Protein AF-A0A059LLV4-F1 (afdb_monomer_lite)

Structure (mmCIF, N/CA/C/O backbone):
data_AF-A0A059LLV4-F1
#
_entry.id   AF-A0A059LLV4-F1
#
loop_
_atom_site.group_PDB
_atom_site.id
_atom_site.type_symbol
_atom_site.label_atom_id
_atom_site.label_alt_id
_atom_site.label_comp_id
_atom_site.label_asym_id
_atom_site.label_entity_id
_atom_site.label_seq_id
_atom_site.pdbx_PDB_ins_code
_atom_site.Cartn_x
_atom_site.Cartn_y
_atom_site.Cartn_z
_atom_site.occupancy
_atom_site.B_iso_or_equiv
_atom_site.auth_seq_id
_atom_site.auth_comp_id
_atom_site.auth_asym_id
_atom_site.auth_atom_id
_atom_site.pdbx_PDB_model_num
ATOM 1 N N . MET A 1 1 ? -10.895 -13.710 -4.355 1.00 53.22 1 MET A N 1
ATOM 2 C CA . MET A 1 1 ? -10.168 -12.551 -3.798 1.00 53.22 1 MET A CA 1
ATOM 3 C C . MET A 1 1 ? -9.177 -13.084 -2.780 1.00 53.22 1 MET A C 1
ATOM 5 O O . MET A 1 1 ? -9.467 -14.110 -2.177 1.00 53.22 1 MET A O 1
ATOM 9 N N . LEU A 1 2 ? -7.980 -12.500 -2.696 1.00 73.00 2 LEU A N 1
ATOM 10 C CA . LEU A 1 2 ? -6.937 -12.981 -1.786 1.00 73.00 2 LEU A CA 1
ATOM 11 C C . LEU A 1 2 ? -7.364 -12.714 -0.332 1.00 73.00 2 LEU A C 1
ATOM 13 O O . LEU A 1 2 ? -7.698 -11.568 -0.029 1.00 73.00 2 LEU A O 1
ATOM 17 N N . PRO A 1 3 ? -7.294 -13.713 0.567 1.00 73.19 3 PRO A N 1
ATOM 18 C CA . PRO A 1 3 ? -7.761 -13.578 1.952 1.00 73.19 3 PRO A CA 1
ATOM 19 C C . PRO A 1 3 ? -7.017 -12.485 2.737 1.00 73.19 3 PRO A C 1
ATOM 21 O O . PRO A 1 3 ? -7.530 -11.938 3.708 1.00 73.19 3 PRO A O 1
ATOM 24 N N . GLU A 1 4 ? -5.812 -12.120 2.300 1.00 76.94 4 GLU A N 1
ATOM 25 C CA . GLU A 1 4 ? -5.008 -11.061 2.913 1.00 76.94 4 GLU A CA 1
ATOM 26 C C . GLU A 1 4 ? -5.597 -9.655 2.707 1.00 76.94 4 GLU A C 1
ATOM 28 O O . GLU A 1 4 ? -5.510 -8.815 3.602 1.00 76.94 4 GLU A O 1
ATOM 33 N N . LEU A 1 5 ? -6.207 -9.387 1.546 1.00 78.75 5 LEU A N 1
ATOM 34 C CA . LEU A 1 5 ? -6.845 -8.095 1.260 1.00 78.75 5 LEU A CA 1
ATOM 35 C C . LEU A 1 5 ? -8.152 -7.949 2.045 1.00 78.75 5 LEU A C 1
ATOM 37 O O . LEU A 1 5 ? -8.442 -6.860 2.541 1.00 78.75 5 LEU A O 1
ATOM 41 N N . ASP A 1 6 ? -8.885 -9.051 2.208 1.00 77.00 6 ASP A N 1
ATOM 42 C CA . ASP A 1 6 ? -10.127 -9.089 2.982 1.00 77.00 6 ASP A CA 1
ATOM 43 C C . ASP A 1 6 ? -9.842 -8.781 4.465 1.00 77.00 6 ASP A C 1
ATOM 45 O O . ASP A 1 6 ? -10.513 -7.946 5.069 1.00 77.00 6 ASP A O 1
ATOM 49 N N . ALA A 1 7 ? -8.752 -9.318 5.026 1.00 81.44 7 ALA A N 1
ATOM 50 C CA . ALA A 1 7 ? -8.319 -8.997 6.389 1.00 81.44 7 ALA A CA 1
ATOM 51 C C . ALA A 1 7 ? -7.950 -7.508 6.581 1.00 81.44 7 ALA A C 1
ATOM 53 O O . ALA A 1 7 ? -8.179 -6.936 7.649 1.00 81.44 7 ALA A O 1
ATOM 54 N N . LEU A 1 8 ? -7.385 -6.852 5.560 1.00 80.94 8 LEU A N 1
ATOM 55 C CA . LEU A 1 8 ? -7.075 -5.414 5.607 1.00 80.94 8 LEU A CA 1
ATOM 56 C C . LEU A 1 8 ? -8.337 -4.543 5.575 1.00 80.94 8 LEU A C 1
ATOM 58 O O . LEU A 1 8 ? -8.349 -3.453 6.159 1.00 80.94 8 LEU A O 1
ATOM 62 N N . GLU A 1 9 ? -9.380 -5.024 4.902 1.00 82.81 9 GLU A N 1
ATOM 63 C CA . GLU A 1 9 ? -10.699 -4.403 4.893 1.00 82.81 9 GL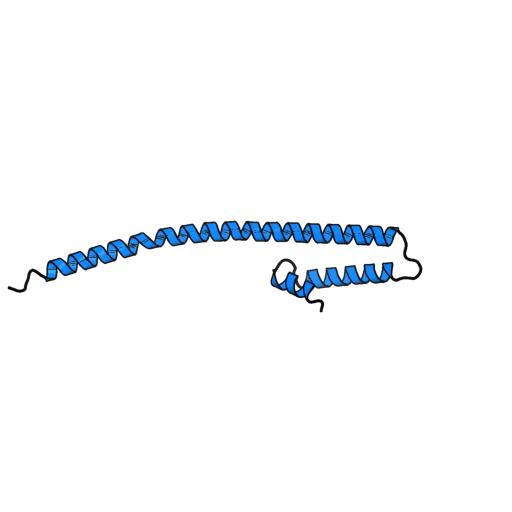U A CA 1
ATOM 64 C C . GLU A 1 9 ? -11.393 -4.560 6.253 1.00 82.81 9 GLU A C 1
ATOM 66 O O . GLU A 1 9 ? -11.868 -3.573 6.816 1.00 82.81 9 GLU A O 1
ATOM 71 N N . GLU A 1 10 ? -11.379 -5.768 6.825 1.00 80.19 10 GLU A N 1
ATOM 72 C CA . GLU A 1 10 ? -11.953 -6.060 8.146 1.00 80.19 10 GLU A CA 1
ATOM 73 C C . GLU A 1 10 ? -11.296 -5.240 9.263 1.00 80.19 10 GLU A C 1
ATOM 75 O O . GLU A 1 10 ? -11.964 -4.773 10.187 1.00 80.19 10 GLU A O 1
ATOM 80 N N . GLN A 1 11 ? -9.987 -4.999 9.159 1.00 80.75 11 GLN A N 1
ATOM 81 C CA . GLN A 1 11 ? -9.256 -4.130 10.083 1.00 80.75 11 GLN A CA 1
ATOM 82 C C . GLN A 1 11 ? -9.574 -2.636 9.899 1.00 80.75 11 GLN A C 1
ATOM 84 O O . GLN A 1 11 ? -9.141 -1.815 10.710 1.00 80.75 11 GLN A O 1
ATOM 89 N N . GLY A 1 12 ? -10.305 -2.256 8.845 1.00 80.00 12 GLY A N 1
ATOM 90 C CA . GLY A 1 12 ? -10.665 -0.869 8.546 1.00 80.00 12 GLY A CA 1
ATOM 91 C C . GLY A 1 12 ? -9.467 0.016 8.190 1.00 80.00 12 GLY A C 1
ATOM 92 O O . GLY A 1 12 ? -9.543 1.238 8.313 1.00 80.00 12 GLY A O 1
ATOM 93 N N . LEU A 1 13 ? -8.342 -0.580 7.779 1.00 84.81 13 LEU A N 1
ATOM 94 C CA . LEU A 1 13 ? -7.127 0.158 7.413 1.00 84.81 13 LEU A CA 1
ATOM 95 C C . LEU A 1 13 ? -7.222 0.766 6.008 1.00 84.81 13 LEU A C 1
ATOM 97 O O . LEU A 1 13 ? -6.583 1.787 5.734 1.00 84.81 13 LEU A O 1
ATOM 101 N N . PHE A 1 14 ? -8.015 0.151 5.131 1.00 86.62 14 PHE A N 1
ATOM 102 C CA . PHE A 1 14 ? -8.232 0.584 3.754 1.00 86.62 14 PHE A CA 1
ATOM 103 C C . PHE A 1 14 ? -9.707 0.476 3.369 1.00 86.62 14 PHE A C 1
ATOM 105 O O . PHE A 1 14 ? -10.423 -0.408 3.833 1.00 86.62 14 PHE A O 1
ATOM 112 N N . SER A 1 15 ? -10.155 1.372 2.490 1.00 89.25 15 SER A N 1
ATOM 113 C CA . SER A 1 15 ? -11.488 1.285 1.882 1.00 89.25 15 SER A CA 1
ATOM 114 C C . SER A 1 15 ? -11.502 0.317 0.692 1.00 89.25 15 SER A C 1
ATOM 116 O O . SER A 1 15 ? -10.503 0.168 -0.013 1.00 89.25 15 SER A O 1
ATOM 118 N N . LYS A 1 16 ? -12.670 -0.264 0.377 1.00 87.75 16 LYS A N 1
ATOM 119 C CA . LYS A 1 16 ? -12.892 -1.112 -0.814 1.00 87.75 16 LYS A CA 1
ATOM 120 C C . LYS A 1 16 ? -12.475 -0.450 -2.127 1.00 87.75 16 LYS A C 1
ATOM 122 O O . LYS A 1 16 ? -12.118 -1.135 -3.084 1.00 87.75 16 LYS A O 1
ATOM 127 N N . THR A 1 17 ? -12.605 0.870 -2.234 1.00 89.12 17 THR A N 1
ATOM 128 C CA . THR A 1 17 ? -12.209 1.616 -3.439 1.00 89.12 17 THR A CA 1
ATOM 129 C C . THR A 1 17 ? -10.692 1.751 -3.532 1.00 89.12 17 THR A C 1
ATOM 131 O O . THR A 1 17 ? -10.123 1.538 -4.601 1.00 89.12 17 THR A O 1
ATOM 134 N N . GLU A 1 18 ? -10.030 2.024 -2.405 1.00 89.69 18 GLU A N 1
ATOM 135 C CA . GLU A 1 18 ? -8.568 2.070 -2.317 1.00 89.69 18 GLU A CA 1
ATOM 136 C C . GLU A 1 18 ? -7.959 0.698 -2.627 1.00 89.69 18 GLU A C 1
ATOM 138 O O . GLU A 1 18 ? -7.057 0.616 -3.458 1.00 89.69 18 GLU A O 1
ATOM 143 N N . LEU A 1 19 ? -8.491 -0.380 -2.038 1.00 90.56 19 LEU A N 1
ATOM 144 C CA . LEU A 1 19 ? -8.027 -1.752 -2.274 1.00 90.56 19 LEU A CA 1
ATOM 145 C C . LEU A 1 19 ? -8.090 -2.125 -3.755 1.00 90.56 19 LEU A C 1
ATOM 147 O O . LEU A 1 19 ? -7.106 -2.611 -4.306 1.00 90.56 19 LEU A O 1
ATOM 151 N N . ARG A 1 20 ? -9.198 -1.806 -4.435 1.00 90.69 20 ARG A N 1
ATOM 152 C CA . ARG A 1 20 ? -9.311 -1.998 -5.889 1.00 90.69 20 ARG A CA 1
ATOM 153 C C . ARG A 1 20 ? -8.233 -1.245 -6.663 1.00 90.69 20 ARG A C 1
ATOM 155 O O . ARG A 1 20 ? -7.657 -1.799 -7.593 1.00 90.69 20 ARG A O 1
ATOM 162 N N . SER A 1 21 ? -7.923 -0.010 -6.268 1.00 91.88 21 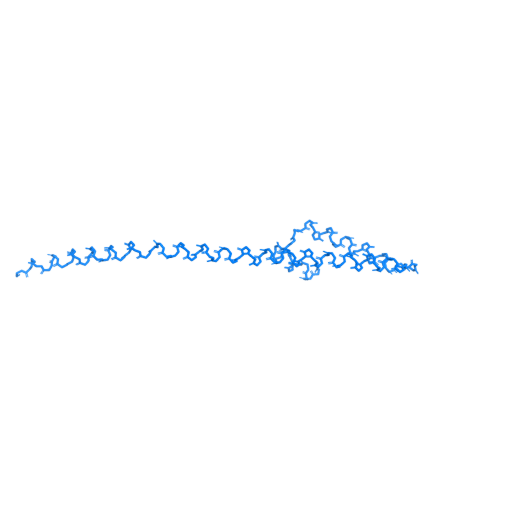SER A N 1
ATOM 163 C CA . SER A 1 21 ? -6.857 0.762 -6.916 1.00 91.88 21 SER A CA 1
ATOM 164 C C . SER A 1 21 ? -5.462 0.161 -6.684 1.00 91.88 21 SER A C 1
ATOM 166 O O . SER A 1 21 ? -4.627 0.200 -7.585 1.00 91.88 21 SER A O 1
ATOM 168 N N . ILE A 1 22 ? -5.213 -0.422 -5.505 1.00 92.00 22 ILE A N 1
ATOM 169 C CA . ILE A 1 22 ? -3.945 -1.081 -5.154 1.00 92.00 22 ILE A CA 1
ATOM 170 C C . ILE A 1 22 ? -3.770 -2.358 -5.973 1.00 92.00 22 ILE A C 1
ATOM 172 O O . ILE A 1 22 ? -2.713 -2.558 -6.567 1.00 92.00 22 ILE A O 1
ATOM 176 N N . VAL A 1 23 ? -4.815 -3.184 -6.057 1.00 91.44 23 VAL A N 1
ATOM 177 C CA . VAL A 1 23 ? -4.811 -4.411 -6.866 1.00 91.44 23 VAL A CA 1
ATOM 178 C C . VAL A 1 23 ? -4.546 -4.083 -8.333 1.00 91.44 23 VAL A C 1
ATOM 180 O O . VAL A 1 23 ? -3.609 -4.627 -8.905 1.00 91.44 23 VAL A O 1
ATOM 183 N N . ALA A 1 24 ? -5.260 -3.109 -8.906 1.00 92.69 24 ALA A N 1
ATOM 184 C CA . ALA A 1 24 ? -5.049 -2.700 -10.295 1.00 92.69 24 ALA A CA 1
ATOM 185 C C . ALA A 1 24 ? -3.612 -2.205 -10.562 1.00 92.69 24 ALA A C 1
ATOM 187 O O . ALA A 1 24 ? -3.035 -2.477 -11.614 1.00 92.69 24 ALA A O 1
ATOM 188 N N . ARG A 1 25 ? -2.998 -1.489 -9.606 1.00 93.50 25 ARG A N 1
ATOM 189 C CA . ARG A 1 25 ? -1.591 -1.072 -9.722 1.00 93.50 25 ARG A CA 1
ATOM 190 C C . ARG A 1 25 ? -0.630 -2.255 -9.640 1.00 93.50 25 ARG A C 1
ATOM 192 O O . ARG A 1 25 ? 0.309 -2.294 -10.428 1.00 93.50 25 ARG A O 1
ATOM 199 N N . ARG A 1 26 ? -0.855 -3.206 -8.727 1.00 93.25 26 ARG A N 1
ATOM 200 C CA . ARG A 1 26 ? -0.046 -4.434 -8.635 1.00 93.25 26 ARG A CA 1
ATOM 201 C C . ARG A 1 26 ? -0.126 -5.241 -9.922 1.00 93.25 26 ARG A C 1
ATOM 203 O O . ARG A 1 26 ? 0.912 -5.596 -10.458 1.00 93.25 26 ARG A O 1
ATOM 210 N N . GLU A 1 27 ? -1.323 -5.439 -10.467 1.00 92.56 27 GLU A N 1
ATOM 211 C CA . GLU A 1 27 ? -1.524 -6.130 -11.747 1.00 92.56 27 GLU A CA 1
ATOM 212 C C . GLU A 1 27 ? -0.758 -5.454 -12.895 1.00 92.56 27 GLU A C 1
ATOM 214 O O . GLU A 1 27 ? -0.125 -6.130 -13.706 1.00 92.56 27 GLU A O 1
ATOM 219 N N . ALA A 1 28 ? -0.739 -4.117 -12.939 1.00 93.12 28 ALA A N 1
ATOM 220 C CA . ALA A 1 28 ? 0.035 -3.380 -13.935 1.00 93.12 28 ALA A CA 1
ATOM 221 C C . ALA A 1 28 ? 1.556 -3.591 -13.787 1.00 93.12 28 ALA A C 1
ATOM 223 O O . ALA A 1 28 ? 2.258 -3.707 -14.796 1.00 93.12 28 ALA A O 1
ATOM 224 N N . PHE A 1 29 ? 2.074 -3.659 -12.554 1.00 94.06 29 PHE A N 1
ATOM 225 C CA . PHE A 1 29 ? 3.484 -3.972 -12.299 1.00 94.06 29 PHE A CA 1
ATOM 226 C C . PHE A 1 29 ? 3.819 -5.432 -12.615 1.00 94.06 29 PHE A C 1
ATOM 228 O O . PHE A 1 29 ? 4.820 -5.678 -13.281 1.00 94.06 29 PHE A O 1
ATOM 235 N N . GLU A 1 30 ? 2.971 -6.383 -12.225 1.00 92.31 30 GLU A N 1
ATOM 236 C CA . GLU A 1 30 ? 3.104 -7.807 -12.562 1.00 92.31 30 GLU A CA 1
ATOM 237 C C . GLU A 1 30 ? 3.194 -7.997 -14.079 1.00 92.31 30 GLU A C 1
ATOM 239 O O . GLU A 1 30 ? 4.138 -8.607 -14.578 1.00 92.31 30 GLU A O 1
ATOM 244 N N . TYR A 1 31 ? 2.293 -7.370 -14.840 1.00 93.06 31 TYR A N 1
ATOM 245 C CA . TYR A 1 31 ? 2.350 -7.394 -16.301 1.00 93.06 31 TYR A CA 1
ATOM 246 C C . TYR A 1 31 ? 3.658 -6.792 -16.846 1.00 93.06 31 TYR A C 1
ATOM 248 O O . TYR A 1 31 ? 4.272 -7.331 -17.772 1.00 93.06 31 TYR A O 1
ATOM 256 N N . ALA A 1 32 ? 4.125 -5.684 -16.259 1.00 90.69 32 ALA A N 1
ATOM 257 C CA . ALA A 1 32 ? 5.374 -5.037 -16.655 1.00 90.69 32 ALA A CA 1
ATOM 258 C C . ALA A 1 32 ? 6.628 -5.875 -16.339 1.00 90.69 32 ALA A C 1
ATOM 260 O O . ALA A 1 32 ? 7.634 -5.731 -17.036 1.00 90.69 32 ALA A O 1
ATOM 261 N N . LEU A 1 33 ? 6.567 -6.740 -15.326 1.00 90.81 33 LEU A N 1
ATOM 262 C CA . LEU A 1 33 ? 7.643 -7.645 -14.914 1.00 90.81 33 LEU A CA 1
ATOM 263 C C . LEU A 1 33 ? 7.622 -8.965 -15.692 1.00 90.81 33 LEU A C 1
ATOM 265 O O . LEU A 1 33 ? 8.676 -9.498 -16.023 1.00 90.81 33 LEU A O 1
ATOM 269 N N . GLN A 1 34 ? 6.435 -9.475 -16.020 1.00 91.25 34 GLN A N 1
ATOM 270 C CA . GLN A 1 34 ? 6.253 -10.727 -16.760 1.00 91.25 34 GLN A CA 1
ATOM 271 C C . GLN A 1 34 ? 6.503 -10.586 -18.269 1.00 91.25 34 GLN A C 1
ATOM 273 O O . GLN A 1 34 ? 6.664 -11.585 -18.975 1.00 91.25 34 GLN A O 1
ATOM 278 N N . ARG A 1 35 ? 6.540 -9.359 -18.802 1.00 90.81 35 ARG A N 1
ATOM 279 C CA . ARG A 1 35 ? 6.831 -9.130 -20.224 1.00 90.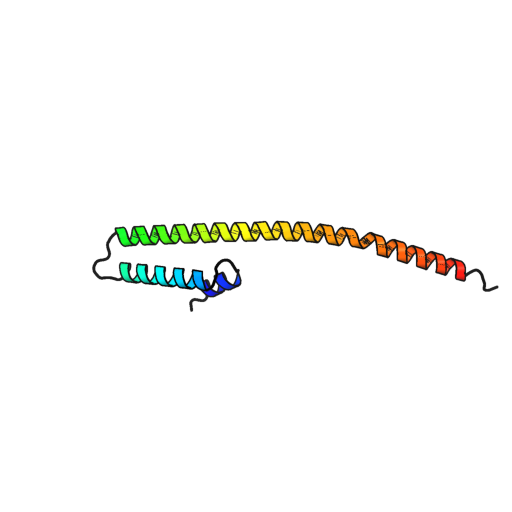81 35 ARG A CA 1
ATOM 280 C C . ARG A 1 35 ? 8.242 -9.606 -20.592 1.00 90.81 35 ARG A C 1
ATOM 282 O O . ARG A 1 35 ? 9.193 -9.435 -19.837 1.00 90.81 35 ARG A O 1
ATOM 289 N N . ARG A 1 36 ? 8.413 -10.084 -21.831 1.00 84.44 36 ARG A N 1
ATOM 290 C CA . ARG A 1 36 ? 9.698 -10.610 -22.352 1.00 84.44 36 ARG A CA 1
ATOM 291 C C . ARG A 1 36 ? 10.888 -9.639 -22.266 1.00 84.44 36 ARG A C 1
ATOM 293 O O . ARG A 1 36 ? 12.024 -10.089 -22.252 1.00 84.44 36 ARG A O 1
ATOM 300 N N . ALA A 1 37 ? 10.638 -8.331 -22.228 1.00 84.69 37 ALA A N 1
ATOM 301 C CA . ALA A 1 37 ? 11.656 -7.285 -22.125 1.00 84.69 37 ALA A CA 1
ATOM 302 C C . ALA A 1 37 ? 11.497 -6.471 -20.827 1.00 84.69 37 ALA A C 1
ATOM 304 O O . ALA A 1 37 ? 11.355 -5.245 -20.862 1.00 84.69 37 ALA A O 1
ATOM 305 N N . ALA A 1 38 ? 11.453 -7.153 -19.681 1.00 85.56 38 ALA A N 1
ATOM 306 C CA . ALA A 1 38 ? 11.470 -6.494 -18.380 1.00 85.56 38 ALA A CA 1
ATOM 307 C C . ALA A 1 38 ? 12.788 -5.726 -18.194 1.00 85.56 38 ALA A C 1
ATOM 309 O O . ALA A 1 38 ? 13.875 -6.251 -18.442 1.00 85.56 38 ALA A O 1
ATOM 310 N N . ARG A 1 39 ? 12.702 -4.456 -17.783 1.00 89.88 39 ARG A N 1
ATOM 311 C CA . ARG A 1 39 ? 13.883 -3.625 -17.520 1.00 89.88 39 ARG A CA 1
ATOM 312 C C . ARG A 1 39 ? 14.152 -3.602 -16.028 1.00 89.88 39 ARG A C 1
ATOM 314 O O . ARG A 1 39 ? 13.217 -3.580 -15.237 1.00 89.88 39 ARG A O 1
ATOM 321 N N . ARG A 1 40 ? 15.424 -3.473 -15.643 1.00 92.31 40 ARG A N 1
ATOM 322 C CA . ARG A 1 40 ? 15.835 -3.277 -14.241 1.00 92.31 40 ARG A CA 1
ATOM 323 C C . ARG A 1 40 ? 15.032 -2.170 -13.539 1.00 92.31 40 ARG A C 1
ATOM 325 O O . ARG A 1 40 ? 14.600 -2.349 -12.409 1.00 92.31 40 ARG A O 1
ATOM 332 N N . LEU A 1 41 ? 14.756 -1.079 -14.254 1.00 93.38 41 LEU A N 1
ATOM 333 C CA . LEU A 1 41 ? 13.956 0.039 -13.755 1.00 93.38 41 LEU A CA 1
ATOM 334 C C . LEU A 1 41 ? 12.535 -0.371 -13.325 1.00 93.38 41 LEU A C 1
ATOM 336 O O . LEU A 1 41 ? 11.987 0.216 -12.400 1.00 93.38 41 LEU A O 1
ATOM 340 N N . ASP A 1 42 ? 11.918 -1.358 -13.979 1.00 93.25 42 ASP A N 1
ATOM 341 C CA . ASP A 1 42 ? 10.559 -1.793 -13.638 1.00 93.25 42 ASP A CA 1
ATOM 342 C C . ASP A 1 42 ? 10.541 -2.493 -12.265 1.00 93.25 42 ASP A C 1
ATOM 344 O O . ASP A 1 42 ? 9.644 -2.240 -11.461 1.00 93.25 42 ASP A O 1
ATOM 348 N N . TYR A 1 43 ? 11.584 -3.273 -11.953 1.00 93.06 43 TYR A N 1
ATOM 349 C CA . TYR A 1 43 ? 11.786 -3.870 -10.627 1.00 93.06 43 TYR A CA 1
ATOM 350 C C . TYR A 1 43 ? 12.021 -2.803 -9.555 1.00 93.06 43 TYR A C 1
ATOM 352 O O . TYR A 1 43 ? 11.408 -2.860 -8.493 1.00 93.06 43 TYR A O 1
ATOM 360 N N . GLU A 1 44 ? 12.860 -1.803 -9.842 1.00 95.56 44 GLU A N 1
ATOM 361 C CA . GLU A 1 44 ? 13.132 -0.693 -8.916 1.00 95.56 44 GLU A CA 1
ATOM 362 C C . GLU A 1 44 ? 11.856 0.107 -8.611 1.00 95.56 44 GLU A C 1
ATOM 364 O O . GLU A 1 44 ? 11.579 0.438 -7.459 1.00 95.56 44 GLU A O 1
ATOM 369 N N . ARG A 1 45 ? 11.027 0.362 -9.631 1.00 94.88 45 ARG A N 1
ATOM 370 C CA . ARG A 1 45 ? 9.736 1.043 -9.460 1.00 94.88 45 ARG A CA 1
ATOM 371 C C . ARG A 1 45 ? 8.751 0.218 -8.641 1.00 94.88 45 ARG A C 1
ATOM 373 O O . ARG A 1 45 ? 8.044 0.794 -7.816 1.00 94.88 45 ARG A O 1
ATOM 380 N N . TYR A 1 46 ? 8.695 -1.094 -8.863 1.00 95.38 46 TYR A N 1
ATOM 381 C CA . TYR A 1 46 ? 7.804 -1.956 -8.094 1.00 95.38 46 TYR A CA 1
ATOM 382 C C . TYR A 1 46 ? 8.242 -2.057 -6.628 1.00 95.38 46 TYR A C 1
ATOM 384 O O . TYR A 1 46 ? 7.413 -1.887 -5.739 1.00 95.38 46 TYR A O 1
ATOM 392 N N . ALA A 1 47 ? 9.544 -2.208 -6.366 1.00 95.44 47 ALA A N 1
ATOM 393 C CA . ALA A 1 47 ? 10.092 -2.215 -5.010 1.00 95.44 47 ALA A CA 1
ATOM 394 C C . ALA A 1 47 ? 9.769 -0.914 -4.254 1.00 95.44 47 ALA A C 1
ATOM 396 O O . ALA A 1 47 ? 9.219 -0.956 -3.155 1.00 95.44 47 ALA A O 1
ATOM 397 N N . ALA A 1 48 ? 10.007 0.244 -4.878 1.00 95.75 48 ALA A N 1
ATOM 398 C CA . ALA A 1 48 ? 9.687 1.541 -4.280 1.00 95.75 48 ALA A CA 1
ATOM 399 C C . ALA A 1 48 ? 8.180 1.707 -3.997 1.00 95.75 48 ALA A C 1
ATOM 401 O O . ALA A 1 48 ? 7.784 2.301 -2.990 1.00 95.75 48 ALA A O 1
ATOM 402 N N . TYR A 1 49 ? 7.320 1.176 -4.874 1.00 95.50 49 TYR A N 1
ATOM 403 C CA . TYR A 1 49 ? 5.876 1.180 -4.653 1.00 95.50 49 TYR A CA 1
ATOM 404 C C . TYR A 1 49 ? 5.488 0.345 -3.424 1.00 95.50 49 TYR A C 1
ATOM 406 O O . TYR A 1 49 ? 4.757 0.844 -2.566 1.00 95.50 49 TYR A O 1
ATOM 414 N N . GLU A 1 50 ? 6.009 -0.875 -3.297 1.00 94.31 50 GLU A N 1
ATOM 415 C CA . GLU A 1 50 ? 5.733 -1.761 -2.159 1.00 94.31 50 GLU A CA 1
ATOM 416 C C . GLU A 1 50 ? 6.216 -1.168 -0.828 1.00 94.31 50 GLU A C 1
ATOM 418 O O . GLU A 1 50 ? 5.474 -1.174 0.156 1.00 94.31 50 GLU A O 1
ATOM 423 N N . GLU A 1 51 ? 7.406 -0.561 -0.805 1.00 95.44 51 GLU A N 1
ATOM 424 C CA . GLU A 1 51 ? 7.918 0.154 0.371 1.00 95.44 51 GLU A CA 1
ATOM 425 C C . GLU A 1 51 ? 6.984 1.295 0.797 1.00 95.44 51 GLU A C 1
ATOM 427 O O . GLU A 1 51 ? 6.661 1.447 1.980 1.00 95.44 51 GLU A O 1
ATOM 432 N N . SER A 1 52 ? 6.493 2.079 -0.169 1.00 94.62 52 SER A N 1
ATOM 433 C CA . SER A 1 52 ? 5.554 3.170 0.106 1.00 94.62 52 SER A CA 1
ATOM 434 C C . SER A 1 52 ? 4.207 2.664 0.642 1.00 94.62 52 SER A C 1
ATOM 436 O O . SER A 1 52 ? 3.613 3.286 1.531 1.00 94.62 52 SER A O 1
ATOM 438 N N . LEU A 1 53 ? 3.741 1.511 0.151 1.00 92.12 53 LEU A N 1
ATOM 439 C CA . LEU A 1 53 ? 2.504 0.876 0.594 1.00 92.12 53 LEU A CA 1
ATOM 440 C C . LEU A 1 53 ? 2.633 0.371 2.038 1.00 92.12 53 LEU A C 1
ATOM 442 O O . LEU A 1 53 ? 1.746 0.616 2.861 1.00 92.12 53 LEU A O 1
ATOM 446 N N . GLU A 1 54 ? 3.753 -0.271 2.375 1.00 92.00 54 GLU A N 1
ATOM 447 C CA . GLU A 1 54 ? 4.019 -0.744 3.735 1.00 92.00 54 GLU A CA 1
ATOM 448 C C . GLU A 1 54 ? 4.176 0.425 4.717 1.00 92.00 54 GLU A C 1
ATOM 450 O O . GLU A 1 54 ? 3.650 0.382 5.834 1.00 92.00 54 GLU A O 1
ATOM 455 N N . ALA A 1 55 ? 4.816 1.519 4.294 1.00 93.31 55 ALA A N 1
ATOM 456 C CA . ALA A 1 55 ? 4.899 2.739 5.091 1.00 93.31 55 ALA A CA 1
ATOM 457 C C . ALA A 1 55 ? 3.504 3.314 5.399 1.00 93.31 55 ALA A C 1
ATOM 459 O O . ALA A 1 55 ? 3.211 3.646 6.555 1.00 93.31 55 ALA A O 1
ATOM 460 N N . LEU A 1 56 ? 2.615 3.369 4.398 1.00 91.38 56 LEU A N 1
ATOM 461 C CA . LEU A 1 56 ? 1.227 3.804 4.571 1.00 91.38 56 LEU A CA 1
ATOM 462 C C . LEU A 1 56 ? 0.465 2.882 5.534 1.00 91.38 56 LEU A C 1
ATOM 464 O O . LEU A 1 56 ? -0.223 3.366 6.440 1.00 91.38 56 LEU A O 1
ATOM 468 N N . ARG A 1 57 ? 0.630 1.561 5.388 1.00 90.44 57 ARG A N 1
ATOM 469 C CA . ARG A 1 57 ? 0.019 0.559 6.273 1.00 90.44 57 ARG A CA 1
ATOM 470 C C . ARG A 1 57 ? 0.487 0.736 7.716 1.00 90.44 57 ARG A C 1
ATOM 472 O O . ARG A 1 57 ? -0.339 0.817 8.626 1.00 90.44 57 ARG A O 1
ATOM 479 N N . SER A 1 58 ? 1.795 0.873 7.934 1.00 89.44 58 SER A N 1
ATOM 480 C CA . SER A 1 58 ? 2.380 1.086 9.262 1.00 89.44 58 SER A CA 1
ATOM 481 C C . SER A 1 58 ? 1.884 2.385 9.899 1.00 89.44 58 SER A C 1
ATOM 483 O O . SER A 1 58 ? 1.540 2.402 11.083 1.00 89.44 58 SER A O 1
ATOM 485 N N . ALA A 1 59 ? 1.799 3.473 9.130 1.00 89.25 59 ALA A N 1
ATOM 486 C CA . ALA A 1 59 ? 1.301 4.755 9.618 1.00 89.25 59 ALA A CA 1
ATOM 487 C C . ALA A 1 59 ? -0.165 4.662 10.076 1.00 89.25 59 ALA A C 1
ATOM 489 O O . ALA A 1 59 ? -0.479 5.048 11.206 1.00 89.25 59 ALA A O 1
ATOM 490 N N . ARG A 1 60 ? -1.050 4.084 9.251 1.00 88.81 60 ARG A N 1
ATOM 491 C CA . ARG A 1 60 ? -2.473 3.898 9.589 1.00 88.81 60 ARG A CA 1
ATOM 492 C C . ARG A 1 60 ? -2.654 2.953 10.781 1.00 88.81 60 ARG A C 1
ATOM 494 O O . ARG A 1 60 ? -3.391 3.279 11.710 1.00 88.81 60 ARG A O 1
ATOM 501 N N . ALA A 1 61 ? -1.897 1.857 10.839 1.00 87.38 61 ALA A N 1
ATOM 502 C CA . ALA A 1 61 ? -1.916 0.936 11.976 1.00 87.38 61 ALA A CA 1
ATOM 503 C C . ALA A 1 61 ? -1.457 1.605 13.286 1.00 87.38 61 ALA A C 1
ATOM 505 O O . ALA A 1 61 ? -2.035 1.371 14.351 1.00 87.38 61 ALA A O 1
ATOM 506 N N . ARG A 1 62 ? -0.438 2.477 13.238 1.00 85.75 62 ARG A N 1
ATOM 507 C CA . ARG A 1 62 ? -0.000 3.262 14.407 1.00 85.75 62 ARG A CA 1
ATOM 508 C C . ARG A 1 62 ? -1.080 4.235 14.871 1.00 85.75 62 ARG A C 1
ATOM 510 O O . ARG A 1 62 ? -1.261 4.380 16.079 1.00 85.75 62 ARG A O 1
ATOM 517 N N . LEU A 1 63 ? -1.782 4.895 13.949 1.00 80.56 63 LEU A N 1
ATOM 518 C CA . LEU A 1 63 ? -2.894 5.790 14.283 1.00 80.56 63 LEU A CA 1
ATOM 519 C C . LEU A 1 63 ? -4.051 5.026 14.927 1.00 80.56 63 LEU A C 1
ATOM 521 O O . LEU A 1 63 ? -4.533 5.446 15.976 1.00 80.56 63 LEU A O 1
ATOM 525 N N . PHE A 1 64 ? -4.417 3.869 14.373 1.00 77.88 64 PHE A N 1
ATOM 526 C CA . PHE A 1 64 ? -5.462 3.014 14.930 1.00 77.88 64 PHE A CA 1
ATOM 527 C C . PHE A 1 64 ? -5.142 2.602 16.378 1.00 77.88 64 PHE A C 1
ATOM 529 O O . PHE A 1 64 ? -5.927 2.844 17.296 1.00 77.88 6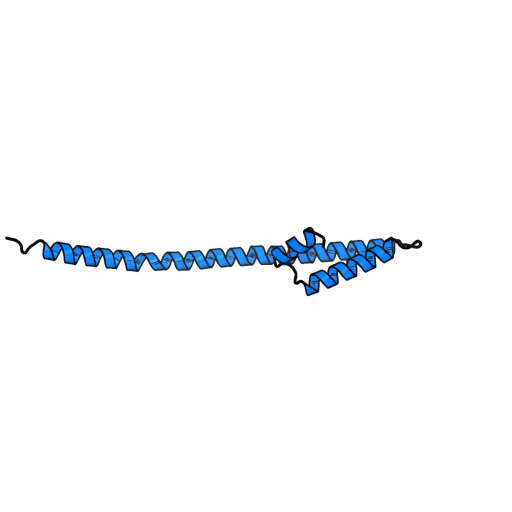4 PHE A O 1
ATOM 536 N N . LYS A 1 65 ? -3.912 2.126 16.625 1.00 73.38 65 LYS A N 1
ATOM 537 C CA . LYS A 1 65 ? -3.431 1.788 17.979 1.00 73.38 65 LYS A CA 1
ATOM 538 C C . LYS A 1 65 ? -3.402 2.991 18.931 1.00 73.38 65 LYS A C 1
ATOM 540 O O . LYS A 1 65 ? -3.604 2.827 20.132 1.00 73.38 65 LYS A O 1
ATOM 545 N N . ARG A 1 66 ? -3.114 4.204 18.440 1.00 65.81 66 ARG A N 1
ATOM 546 C CA . ARG A 1 66 ? -3.133 5.429 19.263 1.00 65.81 66 ARG A CA 1
ATOM 547 C C . ARG A 1 66 ? -4.563 5.827 19.640 1.00 65.81 66 ARG A C 1
ATOM 549 O O . ARG A 1 66 ? -4.799 6.081 20.817 1.00 65.81 66 ARG A O 1
ATOM 556 N N . GLY A 1 67 ? -5.498 5.796 18.690 1.00 59.75 67 GLY A N 1
ATOM 557 C CA . GLY A 1 67 ? -6.909 6.122 18.921 1.00 59.75 67 GLY A CA 1
ATOM 558 C C . GLY A 1 67 ? -7.602 5.177 19.911 1.00 59.75 67 GLY A C 1
ATOM 559 O O . GLY A 1 67 ? -8.405 5.622 20.732 1.00 59.75 67 GLY A O 1
ATOM 560 N N . ASP A 1 68 ? -7.239 3.891 19.922 1.00 56.09 68 ASP A N 1
ATOM 561 C CA . ASP A 1 68 ? -7.757 2.938 20.915 1.00 56.09 68 ASP A CA 1
ATOM 562 C C . ASP A 1 68 ? -7.274 3.205 22.342 1.00 56.09 68 ASP A C 1
ATOM 564 O O . ASP A 1 68 ? -8.045 3.040 23.295 1.00 56.09 68 ASP A O 1
ATOM 568 N N . ARG A 1 69 ? -6.039 3.697 22.516 1.00 50.69 69 ARG A N 1
ATOM 569 C CA . ARG A 1 69 ? -5.544 4.100 23.844 1.00 50.69 69 ARG A CA 1
ATOM 570 C C . ARG A 1 69 ? -6.348 5.266 24.420 1.00 50.69 69 ARG A C 1
ATOM 572 O O . ARG A 1 69 ? -6.647 5.262 25.616 1.00 50.69 69 ARG A O 1
ATOM 579 N N . ASP A 1 70 ? -6.758 6.217 23.583 1.00 53.06 70 ASP A N 1
ATOM 580 C CA . ASP A 1 70 ? -7.570 7.358 24.017 1.00 53.06 70 ASP A CA 1
ATOM 581 C C . ASP A 1 70 ? -9.024 6.966 24.330 1.00 53.06 70 ASP A C 1
ATOM 583 O O . ASP A 1 70 ? -9.588 7.446 25.321 1.00 53.06 70 ASP A O 1
ATOM 587 N N . ARG A 1 71 ? -9.614 6.023 23.575 1.00 50.16 71 ARG A N 1
ATOM 588 C CA . ARG A 1 71 ? -10.947 5.465 23.881 1.00 50.16 71 ARG A CA 1
ATOM 589 C C . ARG A 1 71 ? -10.977 4.743 25.230 1.00 50.16 71 ARG A C 1
ATOM 591 O O . ARG A 1 71 ? -11.873 4.990 26.039 1.00 50.16 71 ARG A O 1
ATOM 598 N N . HIS A 1 72 ? -9.965 3.927 25.529 1.00 48.19 72 HIS A N 1
ATOM 599 C CA . HIS A 1 72 ? -9.864 3.234 26.820 1.00 48.19 72 HIS A CA 1
ATOM 600 C C . HIS A 1 72 ? -9.681 4.200 28.004 1.00 48.19 72 HIS A C 1
ATOM 602 O O . HIS A 1 72 ? -10.221 3.977 29.093 1.00 48.19 72 HIS A O 1
ATOM 608 N N . ARG A 1 73 ? -8.950 5.307 27.801 1.00 46.94 73 ARG A N 1
ATOM 609 C CA . ARG A 1 73 ? -8.732 6.337 28.830 1.00 46.94 73 ARG A CA 1
ATOM 610 C C . ARG A 1 73 ? -10.002 7.147 29.124 1.00 46.94 73 ARG A C 1
ATOM 612 O O . ARG A 1 73 ? -10.230 7.487 30.285 1.00 46.94 73 ARG A O 1
ATOM 619 N N . ARG A 1 74 ? -10.849 7.408 28.117 1.00 44.88 74 ARG A N 1
ATOM 620 C CA . ARG A 1 74 ? -12.168 8.054 28.290 1.00 44.88 74 ARG A CA 1
ATOM 621 C C . ARG A 1 74 ? -13.183 7.141 28.988 1.00 44.88 74 ARG A C 1
ATOM 623 O O . ARG A 1 74 ? -13.776 7.568 29.976 1.00 44.88 74 ARG A O 1
ATOM 630 N N . GLY A 1 75 ? -13.283 5.868 28.596 1.00 45.16 75 GLY A N 1
ATOM 631 C CA . GLY A 1 75 ? -14.213 4.915 29.227 1.00 45.16 75 GLY A CA 1
ATOM 632 C C . GLY A 1 75 ? -13.938 4.643 30.718 1.00 45.16 75 GLY A C 1
ATOM 633 O O . GLY A 1 75 ? -14.854 4.345 31.484 1.00 45.16 75 GLY A O 1
ATOM 634 N N . LYS A 1 76 ? -12.687 4.802 31.178 1.00 42.78 76 LYS A N 1
ATOM 635 C CA . LYS A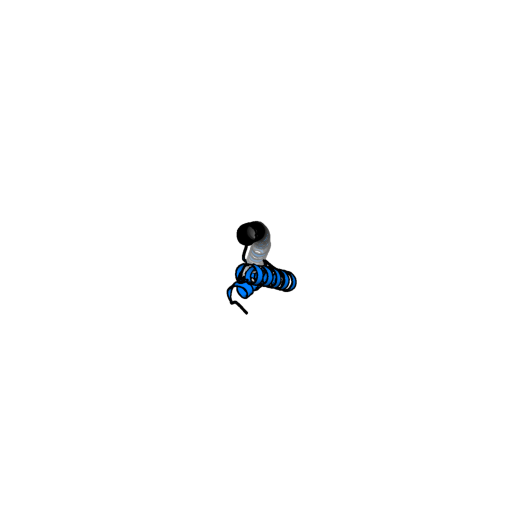 1 76 ? -12.327 4.698 32.607 1.00 42.78 76 LYS A CA 1
ATOM 636 C C . LYS A 1 76 ? -12.765 5.907 33.448 1.00 42.78 76 LYS A C 1
ATOM 638 O O . LYS A 1 76 ? -12.970 5.737 34.649 1.00 42.78 76 LYS A O 1
ATOM 643 N N . LYS A 1 77 ? -12.914 7.103 32.861 1.00 42.97 77 LYS A N 1
ATOM 644 C CA . LYS A 1 77 ? -13.425 8.287 33.580 1.00 42.97 77 LYS A CA 1
ATOM 645 C C . LYS A 1 77 ? -14.929 8.181 33.839 1.00 42.97 77 LYS A C 1
ATOM 647 O O . LYS A 1 77 ? -15.362 8.457 34.950 1.00 42.97 77 LYS A O 1
ATOM 652 N N . GLU A 1 78 ? -15.702 7.696 32.870 1.00 45.78 78 GLU A N 1
ATOM 653 C CA . GLU A 1 78 ? -17.161 7.556 33.007 1.00 45.78 78 GLU A CA 1
ATOM 654 C C . GLU A 1 78 ? -17.575 6.504 34.046 1.00 45.78 78 GLU A C 1
ATOM 656 O O . GLU A 1 78 ? -18.551 6.698 34.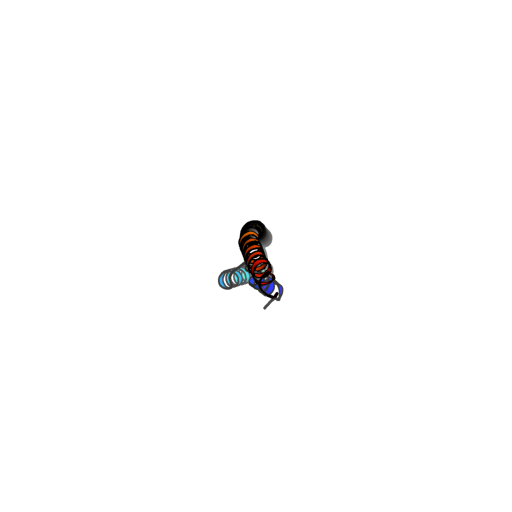768 1.00 45.78 78 GLU A O 1
ATOM 661 N N . LYS A 1 79 ? -16.814 5.408 34.193 1.00 44.00 79 LYS A N 1
ATOM 662 C CA . LYS A 1 79 ? -17.109 4.379 35.210 1.00 44.00 79 LYS A CA 1
ATOM 663 C C . LYS A 1 79 ? -16.816 4.820 36.647 1.00 44.00 79 LYS A C 1
ATOM 665 O O . LYS A 1 79 ? -17.410 4.268 37.566 1.00 44.00 79 LYS A O 1
ATOM 670 N N . ARG A 1 80 ? -15.936 5.805 36.858 1.00 43.69 80 ARG A N 1
ATOM 671 C CA . ARG A 1 80 ? -15.635 6.339 38.200 1.00 43.69 80 ARG A CA 1
ATOM 672 C C . ARG A 1 80 ? -16.718 7.285 38.730 1.00 43.69 80 ARG A C 1
ATOM 674 O O . ARG A 1 80 ? -16.787 7.469 39.934 1.00 43.69 80 ARG A O 1
ATOM 681 N N . GLY A 1 81 ? -17.569 7.840 37.862 1.00 44.59 81 GLY A N 1
ATOM 682 C CA . GLY A 1 81 ? -18.608 8.804 38.247 1.00 44.59 81 GLY A CA 1
ATOM 683 C C . GLY A 1 81 ? -19.964 8.212 38.653 1.00 44.59 81 GLY A C 1
ATOM 684 O O . GLY A 1 81 ? -20.821 8.964 39.078 1.00 44.59 81 GLY A O 1
ATOM 685 N N . LYS A 1 82 ? -20.192 6.896 38.519 1.00 42.62 82 LYS A N 1
ATOM 686 C CA . LYS A 1 82 ? -21.507 6.260 38.785 1.00 42.62 82 LYS A CA 1
ATOM 687 C C . LYS A 1 82 ? -21.592 5.493 40.115 1.00 42.62 82 LYS A C 1
ATOM 689 O O . LYS A 1 82 ? -22.569 4.785 40.346 1.00 42.62 82 LYS A O 1
ATOM 694 N N . GLY A 1 83 ? -20.549 5.564 40.944 1.00 45.09 83 GLY A N 1
ATOM 695 C CA . GLY A 1 83 ? -20.466 4.835 42.216 1.00 45.09 83 GLY A CA 1
ATOM 696 C C . GLY A 1 83 ? -21.080 5.572 43.408 1.00 45.09 83 GLY A C 1
ATOM 697 O O . GLY A 1 83 ? -21.607 4.919 44.298 1.00 45.09 83 GLY A O 1
ATOM 698 N N . SER A 1 84 ? -21.059 6.906 43.397 1.00 47.12 84 SER A N 1
ATOM 699 C CA . SER A 1 84 ? -21.471 7.754 44.525 1.00 47.12 84 SER A CA 1
ATOM 700 C C . SER A 1 84 ? -22.977 7.717 44.794 1.00 47.12 84 SER A C 1
ATOM 702 O O . SER A 1 84 ? -23.399 7.602 45.940 1.00 47.12 84 SER A O 1
ATOM 704 N N . ASP A 1 85 ? -23.798 7.715 43.743 1.00 51.00 85 ASP A N 1
ATOM 705 C CA . ASP A 1 85 ? -25.242 7.942 43.900 1.00 51.00 85 ASP A CA 1
ATOM 706 C C . ASP A 1 85 ? -25.979 6.708 44.456 1.00 51.00 85 ASP A C 1
ATOM 708 O O . ASP A 1 85 ? -27.005 6.824 45.122 1.00 51.00 85 ASP A O 1
ATOM 712 N N . LYS A 1 86 ? -25.434 5.501 44.237 1.00 54.66 86 LYS A N 1
ATOM 713 C CA . LYS A 1 86 ? -26.037 4.240 44.716 1.00 54.66 86 LYS A CA 1
ATOM 714 C C . LYS A 1 86 ? -25.758 3.953 46.189 1.00 54.66 86 LYS A C 1
ATOM 716 O O . LYS A 1 86 ? -26.501 3.194 46.816 1.00 54.66 86 LYS A O 1
ATOM 721 N N . GLU A 1 87 ? -24.666 4.495 46.717 1.00 56.25 87 GLU A N 1
ATOM 722 C CA . GLU A 1 87 ? -24.244 4.280 48.101 1.00 56.25 87 GLU A CA 1
ATOM 723 C C . GLU A 1 87 ? -25.038 5.194 49.046 1.00 56.25 87 GLU A C 1
ATOM 725 O O . GLU A 1 87 ? -25.571 4.717 50.050 1.00 56.25 87 GLU A O 1
ATOM 730 N N . GLU A 1 88 ? -25.276 6.448 48.642 1.00 58.22 88 GLU A N 1
ATOM 731 C CA . GLU A 1 88 ? -26.154 7.384 49.359 1.00 58.22 88 GLU A CA 1
ATOM 732 C C . GLU A 1 88 ? -27.625 6.932 49.381 1.00 58.22 88 GLU A C 1
ATOM 734 O O . GLU A 1 88 ? -28.307 7.059 50.402 1.00 58.22 88 GLU A O 1
ATOM 739 N N . GLU A 1 89 ? -28.136 6.364 48.283 1.00 59.50 89 GLU A N 1
ATOM 740 C CA . GLU A 1 89 ? -29.516 5.863 48.215 1.00 59.50 89 GLU A CA 1
ATOM 741 C C . GLU A 1 89 ? -29.725 4.633 49.124 1.00 59.50 89 GLU A C 1
ATOM 743 O O . GLU A 1 89 ? -30.749 4.514 49.805 1.00 59.50 89 GLU A O 1
ATOM 748 N N . ARG A 1 90 ? -28.717 3.752 49.224 1.00 58.91 90 ARG A N 1
ATOM 749 C CA . ARG A 1 90 ? -28.706 2.620 50.169 1.00 58.91 90 ARG A CA 1
ATOM 750 C C . ARG A 1 90 ? -28.663 3.072 51.626 1.00 58.91 90 ARG A C 1
ATOM 752 O O . ARG A 1 90 ? -29.376 2.493 52.448 1.00 58.91 90 ARG A O 1
ATOM 759 N N . GLU A 1 91 ? -27.867 4.090 51.949 1.00 60.56 91 GLU A N 1
ATOM 760 C CA . GLU A 1 91 ? -27.798 4.649 53.304 1.00 60.56 91 GLU A CA 1
ATOM 761 C C . GLU A 1 91 ? -29.134 5.284 53.724 1.00 60.56 91 GLU A C 1
ATOM 763 O O . GLU A 1 91 ? -29.613 5.051 54.837 1.00 60.56 91 GLU A O 1
ATOM 768 N N . ARG A 1 92 ? -29.793 6.018 52.815 1.00 60.97 92 ARG A N 1
ATOM 769 C CA . ARG A 1 92 ? -31.131 6.595 53.044 1.00 60.97 92 ARG A CA 1
ATOM 770 C C . ARG A 1 92 ? -32.192 5.521 53.302 1.00 60.97 92 ARG A C 1
ATOM 772 O O . ARG A 1 92 ? -33.003 5.679 54.215 1.00 60.97 92 ARG A O 1
ATOM 779 N N . LEU A 1 93 ? -32.172 4.415 52.551 1.00 67.44 93 LEU A N 1
ATOM 780 C CA . LEU A 1 93 ? -33.114 3.304 52.742 1.00 67.44 93 LEU A CA 1
ATOM 781 C C . LEU A 1 93 ? -32.911 2.572 54.079 1.00 67.44 93 LEU A C 1
ATOM 783 O O . LEU A 1 93 ? -33.885 2.132 54.693 1.00 67.44 93 LEU A O 1
ATOM 787 N N . LEU A 1 94 ? -31.661 2.436 54.541 1.00 62.88 94 LEU A N 1
ATOM 788 C CA . LEU A 1 94 ? -31.356 1.827 55.840 1.00 62.88 94 LEU A CA 1
ATOM 789 C C . LEU A 1 94 ? -31.867 2.686 57.004 1.00 62.88 94 LEU A C 1
ATOM 791 O O . LEU A 1 94 ? -32.474 2.136 57.923 1.00 62.88 94 LEU A O 1
ATOM 795 N N . ARG A 1 95 ? -31.697 4.015 56.933 1.00 60.47 95 ARG A N 1
ATOM 796 C CA . ARG A 1 95 ? -32.178 4.963 57.958 1.00 60.47 95 ARG A CA 1
ATOM 797 C C . ARG A 1 95 ? -33.708 4.955 58.088 1.00 60.47 95 ARG A C 1
ATOM 799 O O . ARG A 1 95 ? -34.224 4.849 59.198 1.00 60.47 95 ARG A O 1
ATOM 806 N N . GLN A 1 96 ? -34.438 4.916 56.967 1.00 59.94 96 GLN A N 1
ATOM 807 C CA . GLN A 1 96 ? -35.903 4.756 56.987 1.00 59.94 96 GLN A CA 1
ATOM 808 C C . GLN A 1 96 ? -36.353 3.399 57.561 1.00 59.94 96 GLN A C 1
ATOM 810 O O . GLN A 1 96 ? -37.410 3.298 58.188 1.00 59.94 96 GLN A O 1
ATOM 815 N N . ARG A 1 97 ? -35.565 2.331 57.362 1.00 59.00 97 ARG A N 1
ATOM 816 C CA . ARG A 1 97 ? -35.857 1.003 57.931 1.00 59.00 97 ARG A CA 1
ATOM 817 C C . ARG A 1 97 ? -35.660 0.958 59.443 1.00 59.00 97 ARG A C 1
ATOM 819 O O . ARG A 1 97 ? -36.465 0.321 60.116 1.00 59.00 97 ARG A O 1
ATOM 826 N N . THR A 1 98 ? -34.636 1.619 59.980 1.00 59.88 98 THR A N 1
ATOM 827 C CA . THR A 1 98 ? -34.381 1.649 61.431 1.00 59.88 98 THR A CA 1
ATOM 828 C C . THR A 1 98 ? -35.422 2.464 62.197 1.00 59.88 98 THR A C 1
ATOM 830 O O . THR A 1 98 ? -35.784 2.085 63.307 1.00 59.88 98 THR A O 1
ATOM 833 N N . GLU A 1 99 ? -35.989 3.506 61.586 1.00 55.31 99 GLU A N 1
ATOM 834 C CA . GLU A 1 99 ? -37.068 4.310 62.184 1.00 55.31 99 GLU A CA 1
ATOM 835 C C . GLU A 1 99 ? -38.411 3.555 62.248 1.00 55.31 99 GLU A C 1
ATOM 837 O O . GLU A 1 99 ? -39.207 3.765 63.162 1.00 55.31 99 GLU A O 1
ATOM 842 N N . ARG A 1 100 ? -38.650 2.596 61.339 1.00 51.75 100 ARG A N 1
ATOM 843 C CA . ARG A 1 100 ? -39.847 1.730 61.359 1.00 51.75 100 ARG A CA 1
ATOM 844 C C . ARG A 1 100 ? -39.801 0.591 62.383 1.00 51.75 100 ARG A C 1
ATOM 846 O O . ARG A 1 100 ? -40.849 0.011 62.662 1.00 51.75 100 ARG A O 1
ATOM 853 N N . CYS A 1 101 ? -38.642 0.269 62.959 1.00 49.44 101 CYS A N 1
ATOM 854 C CA . CYS A 1 101 ? -38.517 -0.801 63.958 1.00 49.44 101 CYS A CA 1
ATOM 855 C C . CYS A 1 101 ? -38.831 -0.358 65.400 1.00 49.44 101 CYS A C 1
ATOM 857 O O . CYS A 1 101 ? -38.879 -1.211 66.280 1.00 49.44 101 CYS A O 1
ATOM 859 N N . PHE A 1 102 ? -39.094 0.930 65.660 1.00 45.16 102 PHE A N 1
ATOM 860 C CA . PHE A 1 102 ? -39.338 1.447 67.018 1.00 45.16 102 PHE A CA 1
ATOM 861 C C . PHE A 1 102 ? -40.831 1.637 67.383 1.00 45.16 102 PHE A C 1
ATOM 863 O O . PHE A 1 102 ? -41.145 2.164 68.444 1.00 45.16 102 PHE A O 1
ATOM 870 N N . VAL A 1 103 ? -41.779 1.187 66.542 1.00 50.22 103 VAL A N 1
ATOM 871 C CA . VAL A 1 103 ? -43.240 1.314 66.793 1.00 50.22 103 VAL A CA 1
ATOM 872 C C . VAL A 1 103 ? -43.971 -0.038 66.738 1.00 50.22 103 VAL A C 1
ATOM 874 O O . VAL A 1 103 ? -45.079 -0.155 66.219 1.00 50.22 103 VAL A O 1
ATOM 877 N N . ARG A 1 104 ? -43.371 -1.093 67.294 1.00 44.59 104 ARG A N 1
ATOM 878 C CA . ARG A 1 104 ? -44.115 -2.283 67.743 1.00 44.59 104 ARG A CA 1
ATOM 879 C C . ARG A 1 104 ? -43.667 -2.658 69.151 1.00 44.59 104 ARG A C 1
ATOM 881 O O . ARG A 1 104 ? -42.735 -3.427 69.350 1.00 44.59 104 ARG A O 1
ATOM 888 N N . ARG A 1 105 ? -44.332 -1.963 70.070 1.00 40.75 105 ARG A N 1
ATOM 889 C CA . ARG A 1 105 ? -44.606 -2.330 71.457 1.00 40.75 105 ARG A CA 1
ATOM 890 C C . ARG A 1 105 ? -45.176 -3.743 71.562 1.00 40.75 105 ARG A C 1
ATOM 892 O O . ARG A 1 105 ? -45.858 -4.156 70.595 1.00 40.75 105 ARG A O 1
#

Foldseek 3Di:
DDVVLVVCVVVVLDDPVVSVVVVVVVVVLVVLCPDPDRDPVSVVVVVVVVVVVVVSSVVSVVVVVVVVVVVVVVVVVVVVPPPPPVVVVVVVVVVVVVVVVPPDD

Radius of gyration: 30.56 Å; chains: 1; bounding box: 60×22×94 Å

Sequence (105 aa):
MLPELDALEEQGLFSKTELRSIVARREAFEYALQRRAARRLDYERYAAYEESLEALRSARARLFKRGDRDRHRRGKKEKRGKGSDKEEERERLLRQRTERCFVRR

Secondary structure (DSSP, 8-state):
--HHHHHHHHTTSS-HHHHHHHHHHHHHHHHHHHSTT--HHHHHHHHHHHHHHHHHHHHHHHHHHHHHHHHHHHHHHHHHTSSHHHHHHHHHHHHHHHHHTTS--

pLDDT: mean 74.3, std 18.89, range [40.75, 95.75]